Protein AF-A0A1X7I803-F1 (afdb_monomer_lite)

Structure (mmCIF, N/CA/C/O backbone):
data_AF-A0A1X7I803-F1
#
_entry.id   AF-A0A1X7I803-F1
#
loop_
_atom_site.group_PDB
_atom_site.id
_atom_site.type_symbol
_atom_site.label_atom_id
_atom_site.label_alt_id
_atom_site.label_comp_id
_atom_site.label_asym_id
_atom_site.label_entity_id
_atom_site.label_seq_id
_atom_site.pdbx_PDB_ins_code
_atom_site.Cartn_x
_atom_site.Cartn_y
_atom_site.Cartn_z
_atom_site.occupancy
_atom_site.B_iso_or_equiv
_atom_site.auth_seq_id
_atom_site.auth_comp_id
_atom_site.auth_asym_id
_atom_site.auth_atom_id
_atom_site.pdbx_PDB_model_num
ATOM 1 N N . MET A 1 1 ? -15.099 -2.408 6.872 1.00 79.00 1 MET A N 1
ATOM 2 C CA . MET A 1 1 ? -14.744 -2.388 5.435 1.00 79.00 1 MET A CA 1
ATOM 3 C C . MET A 1 1 ? -13.783 -1.263 5.075 1.00 79.00 1 MET A C 1
ATOM 5 O O . MET A 1 1 ? -12.722 -1.591 4.573 1.00 79.00 1 MET A O 1
ATOM 9 N N . LYS A 1 2 ? -14.036 -0.000 5.455 1.00 89.75 2 LYS A N 1
ATOM 10 C CA . LYS A 1 2 ? -13.143 1.148 5.158 1.00 89.75 2 LYS A CA 1
ATOM 11 C C . LYS A 1 2 ? -11.633 0.910 5.368 1.00 89.75 2 LYS A C 1
ATOM 13 O O . LYS A 1 2 ? -10.831 1.242 4.509 1.00 89.75 2 LYS A O 1
ATOM 18 N N . ARG A 1 3 ? -11.224 0.304 6.494 1.00 92.19 3 ARG A N 1
ATOM 19 C CA . ARG A 1 3 ? -9.803 -0.003 6.776 1.00 92.19 3 ARG A CA 1
ATOM 20 C C . ARG A 1 3 ? -9.195 -1.030 5.812 1.00 92.19 3 ARG A C 1
ATOM 22 O O . ARG A 1 3 ? -8.037 -0.908 5.434 1.00 92.19 3 ARG A O 1
ATOM 29 N N . PHE A 1 4 ? -9.978 -2.033 5.422 1.00 93.50 4 PHE A N 1
ATOM 30 C CA . PHE A 1 4 ? -9.560 -3.053 4.462 1.00 93.50 4 PHE A CA 1
ATOM 31 C C . PHE A 1 4 ? -9.428 -2.464 3.053 1.00 93.50 4 PHE A C 1
ATOM 33 O O . PHE A 1 4 ? -8.445 -2.727 2.367 1.00 93.50 4 PHE A O 1
ATOM 40 N N . GLU A 1 5 ? -10.387 -1.627 2.650 1.00 96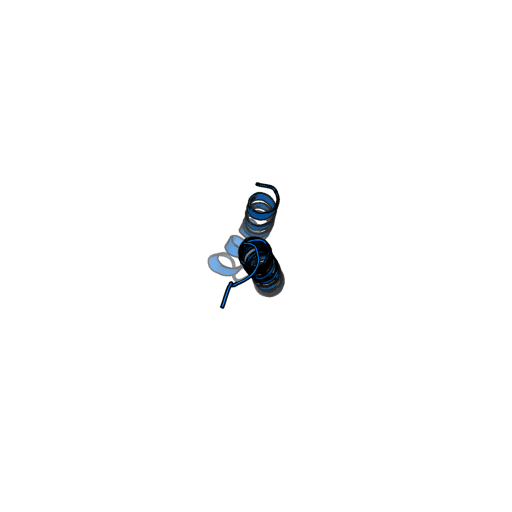.81 5 GLU A N 1
ATOM 41 C CA . GLU A 1 5 ? -10.350 -0.900 1.376 1.00 96.81 5 GLU A CA 1
ATOM 42 C C . GLU A 1 5 ? -9.104 -0.014 1.284 1.00 96.81 5 GLU A C 1
ATOM 44 O O . GLU A 1 5 ? -8.374 -0.122 0.306 1.00 96.81 5 GLU A O 1
ATOM 49 N N . ALA A 1 6 ? -8.774 0.735 2.341 1.00 95.38 6 ALA A N 1
ATOM 50 C CA . ALA A 1 6 ? -7.578 1.580 2.374 1.00 95.38 6 ALA A CA 1
ATOM 51 C C . ALA A 1 6 ? -6.266 0.794 2.165 1.00 95.38 6 ALA A C 1
ATOM 53 O O . ALA A 1 6 ? -5.389 1.236 1.425 1.00 95.38 6 ALA A O 1
ATOM 54 N N . ILE A 1 7 ? -6.130 -0.392 2.778 1.00 96.69 7 ILE A N 1
ATOM 55 C CA . ILE A 1 7 ? -4.973 -1.275 2.539 1.00 96.69 7 ILE A CA 1
ATOM 56 C C . ILE A 1 7 ? -4.925 -1.709 1.071 1.00 96.69 7 ILE A C 1
ATOM 58 O O . ILE A 1 7 ? -3.867 -1.668 0.441 1.00 96.69 7 ILE A O 1
ATOM 62 N N . LYS A 1 8 ? -6.069 -2.146 0.532 1.00 97.19 8 LYS A N 1
ATOM 63 C CA . LYS A 1 8 ? -6.166 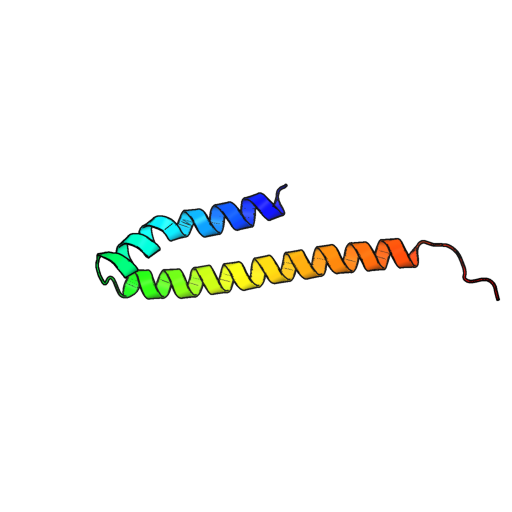-2.646 -0.840 1.00 97.19 8 LYS A CA 1
ATOM 64 C C . LYS A 1 8 ? -5.833 -1.555 -1.857 1.00 97.19 8 LYS A C 1
ATOM 66 O O . LYS A 1 8 ? -5.073 -1.815 -2.782 1.00 97.19 8 LYS A O 1
ATOM 71 N N . GLU A 1 9 ? -6.371 -0.353 -1.679 1.00 97.69 9 GLU A N 1
ATOM 72 C CA . GLU A 1 9 ? -6.119 0.798 -2.550 1.00 97.69 9 GLU A CA 1
ATOM 73 C C . GLU A 1 9 ? -4.640 1.180 -2.569 1.00 97.69 9 GLU A C 1
ATOM 75 O O . GLU A 1 9 ? -4.068 1.350 -3.646 1.00 97.69 9 GLU A O 1
ATOM 80 N N . LEU A 1 10 ? -3.992 1.233 -1.399 1.00 97.56 10 LEU A N 1
ATOM 81 C CA . LEU A 1 10 ? -2.560 1.512 -1.320 1.00 97.56 10 LEU A CA 1
ATOM 82 C C . LEU A 1 10 ? -1.742 0.459 -2.073 1.00 97.56 10 LEU A C 1
ATOM 84 O O . LEU A 1 10 ? -0.859 0.817 -2.848 1.00 97.56 10 LEU A O 1
ATOM 88 N N . LEU A 1 11 ? -2.052 -0.828 -1.899 1.00 96.06 11 LEU A N 1
ATOM 89 C CA . LEU A 1 11 ? -1.331 -1.897 -2.589 1.00 96.06 11 LEU A CA 1
ATOM 90 C C . LEU A 1 11 ? -1.527 -1.836 -4.110 1.00 96.06 11 LEU A C 1
ATOM 92 O O . LEU A 1 11 ? -0.552 -1.935 -4.851 1.00 96.06 11 LEU A O 1
ATOM 96 N N . LEU A 1 12 ? -2.765 -1.630 -4.570 1.00 98.00 12 LEU A N 1
ATOM 97 C CA . LEU A 1 12 ? -3.073 -1.505 -5.997 1.00 98.00 12 LEU A CA 1
ATOM 98 C C . LEU A 1 12 ? -2.382 -0.287 -6.622 1.00 98.00 12 LEU A C 1
ATOM 100 O O . LEU A 1 12 ? -1.894 -0.369 -7.744 1.00 98.00 12 LEU A O 1
ATOM 104 N N . SER A 1 13 ? -2.257 0.821 -5.885 1.00 97.94 13 SER A N 1
ATOM 105 C CA . SER A 1 13 ? -1.545 2.009 -6.375 1.00 97.94 13 SER A CA 1
ATOM 106 C C . SER A 1 13 ? -0.058 1.763 -6.679 1.00 97.94 13 SER A C 1
ATOM 108 O O . SER A 1 13 ? 0.536 2.504 -7.459 1.00 97.94 13 SER A O 1
ATOM 110 N N . LEU A 1 14 ? 0.544 0.720 -6.093 1.00 98.38 14 LEU A N 1
ATOM 111 C CA . LEU A 1 14 ? 1.960 0.383 -6.263 1.00 98.38 14 LEU A CA 1
ATOM 112 C C . LEU A 1 14 ? 2.212 -0.624 -7.394 1.00 98.38 14 LEU A C 1
ATOM 114 O O . LEU A 1 14 ? 3.370 -0.869 -7.728 1.00 98.38 14 LEU A O 1
ATOM 118 N N . GLU A 1 15 ? 1.168 -1.206 -7.989 1.00 98.06 15 GLU A N 1
ATOM 119 C CA . GLU A 1 15 ? 1.277 -2.289 -8.977 1.00 98.06 15 GLU A CA 1
ATOM 120 C C . GLU A 1 15 ? 2.156 -1.909 -10.179 1.00 98.06 15 GLU A C 1
ATOM 122 O O . GLU A 1 15 ? 3.073 -2.644 -10.550 1.00 98.06 15 GLU A O 1
ATOM 127 N N . GLU A 1 16 ? 1.946 -0.720 -10.747 1.00 98.25 16 GLU A N 1
ATOM 128 C CA . GLU A 1 16 ? 2.734 -0.250 -11.891 1.00 98.25 16 GLU A CA 1
ATOM 129 C C . GLU A 1 16 ? 4.208 -0.019 -11.518 1.00 98.25 16 GLU A C 1
ATOM 131 O O . GLU A 1 16 ? 5.117 -0.276 -12.314 1.00 98.25 16 GLU A O 1
ATOM 136 N N . ASP A 1 17 ? 4.470 0.453 -10.298 1.00 98.62 17 ASP A N 1
ATOM 137 C CA . ASP A 1 17 ? 5.835 0.633 -9.819 1.00 98.62 17 ASP A CA 1
ATOM 138 C C . ASP A 1 17 ? 6.530 -0.715 -9.608 1.00 98.62 17 ASP A C 1
ATOM 140 O O . ASP A 1 17 ? 7.710 -0.841 -9.947 1.00 98.62 17 ASP A O 1
ATOM 144 N N . PHE A 1 18 ? 5.810 -1.733 -9.129 1.00 98.50 18 PHE A N 1
ATOM 145 C CA . PHE A 1 18 ? 6.323 -3.098 -9.026 1.00 98.50 18 PHE A CA 1
ATOM 146 C C . PHE A 1 18 ? 6.738 -3.658 -10.388 1.00 98.50 18 PHE A C 1
ATOM 148 O O . PHE A 1 18 ? 7.867 -4.141 -10.510 1.00 98.50 18 PHE A O 1
ATOM 155 N N . ASP A 1 19 ? 5.895 -3.527 -11.418 1.00 98.31 19 ASP A N 1
ATOM 156 C CA . ASP A 1 19 ? 6.252 -3.920 -12.789 1.00 98.31 19 ASP A CA 1
ATOM 157 C C . ASP A 1 19 ? 7.500 -3.167 -13.277 1.00 98.31 19 ASP A C 1
ATOM 159 O O . ASP A 1 19 ? 8.484 -3.769 -13.716 1.00 98.31 19 ASP A O 1
ATOM 163 N N . LYS A 1 20 ? 7.510 -1.835 -13.138 1.00 98.56 20 LYS A N 1
ATOM 164 C CA . LYS A 1 20 ? 8.642 -0.995 -13.560 1.00 98.56 20 LYS A CA 1
ATOM 165 C C . LYS A 1 20 ? 9.942 -1.358 -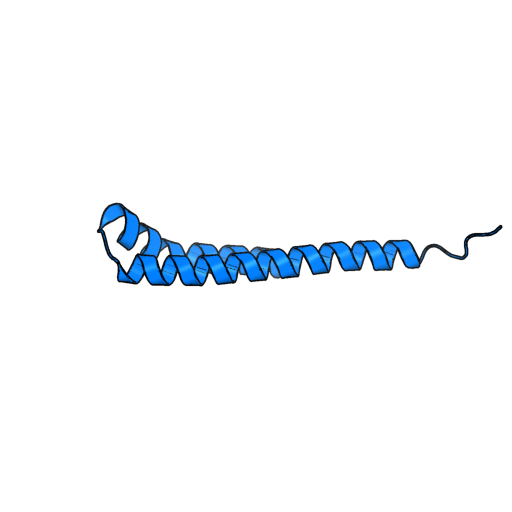12.840 1.00 98.56 20 LYS A C 1
ATOM 167 O O . LYS A 1 20 ? 11.007 -1.317 -13.458 1.00 98.56 20 LYS A O 1
ATOM 172 N N . PHE A 1 21 ? 9.894 -1.675 -11.551 1.00 98.62 21 PHE A N 1
ATOM 173 C CA . PHE A 1 21 ? 11.089 -2.017 -10.788 1.00 98.62 21 PHE A CA 1
ATOM 174 C C . PHE A 1 21 ? 11.597 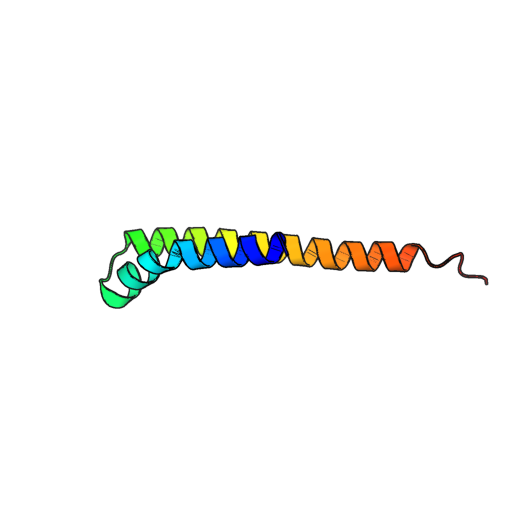-3.420 -11.132 1.00 98.62 21 PHE A C 1
ATOM 176 O O . PHE A 1 21 ? 12.749 -3.553 -11.542 1.00 98.62 21 PHE A O 1
ATOM 183 N N . TYR A 1 22 ? 10.747 -4.445 -11.014 1.00 98.19 22 TYR A N 1
ATOM 184 C CA . TYR A 1 22 ? 11.168 -5.842 -11.155 1.00 98.19 22 TYR A CA 1
ATOM 185 C C . TYR A 1 22 ? 11.418 -6.263 -12.605 1.00 98.19 22 TYR A C 1
ATOM 187 O O . TYR A 1 22 ? 12.364 -7.006 -12.852 1.00 98.19 22 TYR A O 1
ATOM 195 N N . ASN A 1 23 ? 10.632 -5.760 -13.563 1.00 98.00 23 ASN A N 1
ATOM 196 C CA . ASN A 1 23 ? 10.746 -6.173 -14.965 1.00 98.00 23 ASN A CA 1
ATOM 197 C C . ASN A 1 23 ? 11.577 -5.202 -15.810 1.00 98.00 23 ASN A C 1
ATOM 199 O O . ASN A 1 23 ? 12.142 -5.599 -16.827 1.00 98.00 23 ASN A O 1
ATOM 203 N N . LYS A 1 24 ? 11.656 -3.923 -15.413 1.00 97.38 24 LYS A N 1
ATOM 204 C CA . LYS A 1 24 ? 12.298 -2.861 -16.216 1.00 97.38 24 LYS A CA 1
ATOM 205 C C . LYS A 1 24 ? 13.492 -2.194 -15.524 1.00 97.38 24 LYS A C 1
ATOM 207 O O . LYS A 1 24 ? 14.072 -1.268 -16.083 1.00 97.38 24 LYS A O 1
ATOM 212 N N . GLY A 1 25 ? 13.865 -2.627 -14.315 1.00 96.81 25 GLY A N 1
ATOM 213 C CA . GLY A 1 25 ? 15.037 -2.124 -13.584 1.00 96.81 25 GLY A CA 1
ATOM 214 C C . GLY A 1 25 ? 14.939 -0.661 -13.122 1.00 96.81 25 GLY A C 1
ATOM 215 O O . GLY A 1 25 ? 15.961 -0.044 -12.805 1.00 96.81 25 GLY A O 1
ATOM 216 N N . ASN A 1 26 ? 13.735 -0.078 -13.082 1.00 98.19 26 ASN A N 1
ATOM 217 C CA . ASN A 1 26 ? 13.535 1.340 -12.779 1.00 98.19 26 ASN A CA 1
ATOM 218 C C . ASN A 1 26 ? 13.783 1.660 -11.293 1.00 98.19 26 ASN A C 1
ATOM 220 O O . ASN A 1 26 ? 12.927 1.435 -10.438 1.00 98.19 26 ASN A O 1
ATOM 224 N N . GLN A 1 27 ? 14.922 2.282 -10.985 1.00 98.06 27 GLN A N 1
ATOM 225 C CA . GLN A 1 27 ? 15.316 2.602 -9.606 1.00 98.06 27 GLN A CA 1
ATOM 226 C C . GLN A 1 27 ? 14.392 3.615 -8.908 1.00 98.06 27 GLN A C 1
ATOM 228 O O . GLN A 1 27 ? 14.179 3.527 -7.697 1.00 98.06 27 GLN A O 1
ATOM 233 N N . ALA A 1 28 ? 13.799 4.557 -9.649 1.00 98.25 28 ALA A N 1
ATOM 234 C CA . ALA A 1 28 ? 12.858 5.521 -9.078 1.00 98.25 28 ALA A CA 1
ATOM 235 C C . ALA A 1 28 ? 11.556 4.838 -8.625 1.00 98.25 28 ALA A C 1
ATOM 237 O O . ALA A 1 28 ? 11.025 5.183 -7.568 1.00 98.25 28 ALA 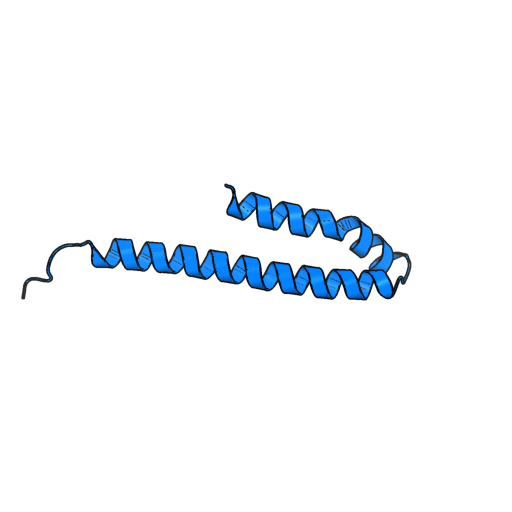A O 1
ATOM 238 N N . ALA A 1 29 ? 11.089 3.832 -9.374 1.00 98.50 29 ALA A N 1
ATOM 239 C CA . ALA A 1 29 ? 9.975 2.980 -8.958 1.00 98.50 29 ALA A CA 1
ATOM 240 C C . ALA A 1 29 ? 10.322 2.207 -7.674 1.00 98.50 29 ALA A C 1
ATOM 242 O O . ALA A 1 29 ? 9.537 2.201 -6.732 1.00 98.50 29 ALA A O 1
ATOM 243 N N . GLY A 1 30 ? 11.552 1.693 -7.556 1.00 98.44 30 GLY A N 1
ATOM 244 C CA . GLY A 1 30 ? 12.045 1.064 -6.322 1.00 98.44 30 GLY A CA 1
ATOM 245 C C . GLY A 1 30 ? 12.016 1.982 -5.090 1.00 98.44 30 GLY A C 1
ATOM 246 O O . GLY A 1 30 ? 11.738 1.534 -3.975 1.00 98.44 30 GLY A O 1
ATOM 247 N N . THR A 1 31 ? 12.274 3.281 -5.263 1.00 98.56 31 THR A N 1
ATOM 248 C CA . THR A 1 31 ? 12.145 4.271 -4.178 1.00 98.56 31 THR A CA 1
ATOM 249 C C . THR A 1 31 ? 10.683 4.509 -3.795 1.00 98.56 31 THR A C 1
ATOM 251 O O . THR A 1 31 ? 10.373 4.571 -2.603 1.00 98.56 31 THR A O 1
ATOM 254 N N . ARG A 1 32 ? 9.772 4.592 -4.775 1.00 98.62 32 ARG A N 1
ATOM 255 C CA . ARG A 1 32 ? 8.330 4.739 -4.515 1.00 98.62 32 ARG A CA 1
ATOM 256 C C . ARG A 1 32 ? 7.739 3.511 -3.829 1.00 98.62 32 ARG A C 1
ATOM 258 O O . ARG A 1 32 ? 7.059 3.684 -2.824 1.00 98.62 32 ARG A O 1
ATOM 265 N N . ILE A 1 33 ? 8.094 2.299 -4.270 1.00 98.50 33 ILE A N 1
ATOM 266 C CA . ILE A 1 33 ? 7.711 1.042 -3.602 1.00 98.50 33 ILE A CA 1
ATOM 267 C C . ILE A 1 33 ? 8.143 1.071 -2.141 1.00 98.50 33 ILE A C 1
ATOM 269 O O . ILE A 1 33 ? 7.327 0.830 -1.260 1.00 98.50 33 ILE A O 1
ATOM 273 N N . ARG A 1 34 ? 9.410 1.402 -1.850 1.00 98.56 34 ARG A N 1
ATOM 274 C CA . ARG A 1 34 ? 9.897 1.449 -0.461 1.00 98.56 34 ARG A CA 1
ATOM 275 C C . ARG A 1 34 ? 9.093 2.416 0.404 1.00 98.56 34 ARG A C 1
ATOM 277 O O . ARG A 1 34 ? 8.748 2.063 1.529 1.00 98.56 34 ARG A O 1
ATOM 284 N N . LYS A 1 35 ? 8.771 3.604 -0.115 1.00 98.44 35 LYS A N 1
ATOM 285 C CA . LYS A 1 35 ? 7.929 4.571 0.597 1.00 98.44 35 LYS A CA 1
ATOM 286 C C . LYS A 1 35 ? 6.507 4.034 0.803 1.00 98.44 35 LYS A C 1
ATOM 288 O O . LYS A 1 35 ? 6.054 3.984 1.939 1.00 98.44 35 LYS A O 1
ATOM 293 N N . GLY A 1 36 ? 5.858 3.540 -0.249 1.00 98.25 36 GLY A N 1
ATOM 294 C CA . GLY A 1 36 ? 4.506 2.981 -0.161 1.00 98.25 36 GLY A CA 1
ATOM 295 C C . GLY A 1 36 ? 4.409 1.770 0.772 1.00 98.25 36 GLY A C 1
ATOM 296 O O . GLY A 1 36 ? 3.452 1.641 1.528 1.00 98.25 36 GLY A O 1
ATOM 297 N N . MET A 1 37 ? 5.435 0.918 0.809 1.00 98.38 37 MET A N 1
ATOM 298 C CA . MET A 1 37 ? 5.509 -0.202 1.751 1.00 98.38 37 MET A CA 1
ATOM 299 C C . MET A 1 37 ? 5.691 0.256 3.201 1.00 98.38 37 MET A C 1
ATOM 301 O O . MET A 1 37 ? 5.161 -0.371 4.120 1.00 98.38 37 MET A O 1
ATOM 305 N N . GLN A 1 38 ? 6.416 1.353 3.420 1.00 98.69 38 GLN A N 1
ATOM 306 C CA . GLN A 1 38 ? 6.535 1.967 4.738 1.00 98.69 38 GLN A CA 1
ATOM 307 C C . GLN A 1 38 ? 5.196 2.573 5.193 1.00 98.69 38 GLN A C 1
ATOM 309 O O . GLN A 1 38 ? 4.829 2.412 6.359 1.00 98.69 38 GLN A O 1
ATOM 314 N N . ASP A 1 39 ? 4.440 3.179 4.278 1.00 98.25 39 ASP A N 1
ATOM 315 C CA . ASP A 1 39 ? 3.089 3.681 4.545 1.00 98.25 39 ASP A CA 1
ATOM 316 C C . ASP A 1 39 ? 2.117 2.524 4.849 1.00 98.25 39 ASP A C 1
ATOM 318 O O . ASP A 1 39 ? 1.363 2.583 5.822 1.00 98.25 39 ASP A O 1
ATOM 322 N N . LEU A 1 40 ? 2.207 1.412 4.107 1.00 98.31 40 LEU A N 1
ATOM 323 C CA . LEU A 1 40 ? 1.394 0.215 4.341 1.00 98.31 40 LEU A CA 1
ATOM 324 C C . LEU A 1 40 ? 1.668 -0.405 5.715 1.00 98.31 40 LEU A C 1
ATOM 326 O O . LEU A 1 40 ? 0.731 -0.788 6.417 1.00 98.31 40 LEU A O 1
ATOM 330 N N . LYS A 1 41 ? 2.941 -0.476 6.127 1.00 98.19 41 LYS A N 1
ATOM 331 C CA . LYS A 1 41 ? 3.323 -0.951 7.465 1.00 98.19 41 LYS A CA 1
ATOM 332 C C . LYS A 1 41 ? 2.660 -0.114 8.557 1.00 98.19 41 LYS A C 1
ATOM 334 O O . LYS A 1 41 ? 2.134 -0.670 9.519 1.00 98.19 41 LYS A O 1
ATOM 339 N N . ASN A 1 42 ? 2.692 1.209 8.410 1.00 98.25 42 ASN A N 1
ATOM 340 C CA . ASN A 1 42 ? 2.104 2.122 9.384 1.00 98.25 42 ASN A CA 1
ATOM 341 C C . ASN A 1 42 ? 0.580 1.951 9.445 1.00 98.25 42 ASN A C 1
ATOM 343 O O . ASN A 1 42 ? 0.042 1.735 10.528 1.00 98.25 42 ASN A O 1
ATOM 347 N N . LEU A 1 43 ? -0.097 1.921 8.292 1.00 97.75 43 LEU A N 1
ATOM 348 C CA . LEU A 1 43 ? -1.543 1.701 8.215 1.00 97.75 43 LEU A CA 1
ATOM 349 C C . LEU A 1 43 ? -1.960 0.364 8.849 1.00 97.75 43 LEU A C 1
ATOM 351 O O . LEU A 1 43 ? -2.921 0.304 9.617 1.00 97.75 43 LEU A O 1
ATOM 355 N N . ALA A 1 44 ? -1.226 -0.713 8.565 1.00 97.31 44 ALA A N 1
ATOM 356 C CA . ALA A 1 44 ? -1.484 -2.021 9.161 1.00 97.31 44 ALA A CA 1
ATOM 357 C C . ALA A 1 44 ? -1.306 -2.001 10.689 1.00 97.31 44 ALA A C 1
ATOM 359 O O . ALA A 1 44 ? -2.110 -2.590 11.414 1.00 97.31 44 ALA A O 1
ATOM 360 N N . GLN A 1 45 ? -0.284 -1.296 11.184 1.00 97.75 45 GLN A N 1
ATOM 361 C CA . GLN A 1 45 ? -0.043 -1.154 12.617 1.00 97.75 45 GLN A CA 1
ATOM 362 C C . GLN A 1 45 ? -1.159 -0.365 13.309 1.00 97.75 45 GLN A C 1
ATOM 364 O O . GLN A 1 45 ? -1.631 -0.787 14.363 1.00 97.75 45 GLN A O 1
ATOM 369 N N . GLU A 1 46 ? -1.615 0.738 12.717 1.00 96.62 46 GLU A N 1
ATOM 370 C CA . GLU A 1 46 ? -2.746 1.517 13.233 1.00 96.62 46 GLU A CA 1
ATOM 371 C C . GLU A 1 46 ? -4.011 0.664 13.342 1.00 96.62 46 GLU A C 1
ATOM 373 O O . GLU A 1 46 ? -4.671 0.661 14.380 1.00 96.62 46 GLU A O 1
ATOM 378 N N . ILE A 1 47 ? -4.321 -0.115 12.301 1.00 95.44 47 ILE A N 1
ATOM 379 C CA . ILE A 1 47 ? -5.481 -1.015 12.292 1.00 95.44 47 ILE A CA 1
ATOM 380 C C . ILE A 1 47 ? -5.348 -2.084 13.379 1.00 95.44 47 ILE A C 1
ATOM 382 O O . ILE A 1 47 ? -6.317 -2.364 14.083 1.00 95.44 47 ILE A O 1
ATOM 386 N N . ARG A 1 48 ? -4.156 -2.670 13.551 1.00 95.50 48 ARG A N 1
ATOM 387 C CA . ARG A 1 48 ? -3.896 -3.653 14.613 1.00 95.50 48 ARG A CA 1
ATOM 388 C C . ARG A 1 48 ? -4.140 -3.055 15.998 1.00 95.50 48 ARG A C 1
ATOM 390 O O . ARG A 1 48 ? -4.778 -3.707 16.821 1.00 95.50 48 ARG A O 1
ATOM 397 N N . ILE A 1 49 ? -3.624 -1.852 16.255 1.00 95.75 49 ILE A N 1
ATOM 398 C CA . ILE A 1 49 ? -3.822 -1.148 17.529 1.00 95.75 49 ILE A CA 1
ATOM 399 C C . ILE A 1 49 ? -5.311 -0.869 17.740 1.00 95.75 49 ILE A C 1
ATOM 401 O O . ILE A 1 49 ? -5.830 -1.209 18.793 1.00 95.75 49 ILE A O 1
ATOM 405 N N . GLU A 1 50 ? -6.018 -0.353 16.731 1.00 92.88 50 GLU A N 1
ATOM 406 C CA . GLU A 1 50 ? -7.459 -0.080 16.819 1.00 92.88 50 GLU A CA 1
ATOM 407 C C . GLU A 1 50 ? -8.263 -1.339 17.188 1.00 92.88 50 GLU A C 1
ATOM 409 O O . GLU A 1 50 ? -9.130 -1.296 18.061 1.00 92.88 50 GLU A O 1
ATOM 414 N N . VAL A 1 51 ? -7.968 -2.477 16.552 1.00 92.94 51 VAL A N 1
ATOM 415 C CA . VAL A 1 51 ? -8.616 -3.763 16.859 1.00 92.94 51 VAL A CA 1
ATOM 416 C C . VAL A 1 51 ? -8.301 -4.214 18.286 1.00 92.94 51 VAL A C 1
ATOM 418 O O . VAL A 1 51 ? -9.190 -4.700 18.986 1.00 92.94 51 VAL A O 1
ATOM 421 N N . GLN A 1 52 ? -7.052 -4.053 18.726 1.00 89.62 52 GLN A N 1
ATOM 422 C CA . GLN A 1 52 ? -6.645 -4.406 20.082 1.00 89.62 52 GLN A CA 1
ATOM 423 C C . GLN A 1 52 ? -7.342 -3.525 21.129 1.00 89.62 52 GLN A C 1
ATOM 425 O O . GLN A 1 52 ? -7.890 -4.063 22.086 1.00 89.62 52 GLN A O 1
ATOM 430 N N . SER A 1 53 ? -7.385 -2.207 20.932 1.00 91.31 53 SER A N 1
ATOM 431 C CA . SER A 1 53 ? -8.036 -1.276 21.861 1.00 91.31 53 SER A CA 1
ATOM 432 C C . SER A 1 53 ? -9.534 -1.547 21.990 1.00 91.31 53 SER A C 1
ATOM 434 O O . SER A 1 53 ? -10.042 -1.596 23.102 1.00 91.31 53 SER A O 1
ATOM 436 N N . ARG A 1 54 ? -10.233 -1.848 20.886 1.00 86.00 54 ARG A N 1
ATOM 437 C CA . ARG A 1 54 ? -11.654 -2.244 20.942 1.00 86.00 54 ARG A CA 1
ATOM 438 C C . ARG A 1 54 ? -11.877 -3.502 21.790 1.00 86.00 54 ARG A C 1
ATOM 440 O O . ARG A 1 54 ? -12.856 -3.579 22.519 1.00 86.00 54 ARG A O 1
ATOM 447 N N . LYS A 1 55 ? -10.954 -4.470 21.734 1.00 77.31 55 LYS A N 1
ATOM 448 C CA . LYS A 1 55 ? -11.003 -5.668 22.587 1.00 77.31 55 LYS A CA 1
ATOM 449 C C . LYS A 1 55 ? -10.797 -5.323 24.068 1.00 77.31 55 LYS A C 1
ATOM 451 O O . LYS A 1 55 ? -11.439 -5.929 24.922 1.00 77.31 55 LYS A O 1
ATOM 456 N N . GLU A 1 56 ? -9.885 -4.403 24.372 1.00 72.56 56 GLU A N 1
ATOM 457 C CA . GLU A 1 56 ? -9.612 -3.956 25.744 1.00 72.56 56 GLU A CA 1
ATOM 458 C C . GLU A 1 56 ? -10.813 -3.191 26.330 1.00 72.56 56 GLU A C 1
ATOM 460 O O . GLU A 1 56 ? -11.225 -3.491 27.453 1.00 72.56 56 GLU A O 1
ATOM 465 N N . ASP A 1 57 ? -11.447 -2.312 25.550 1.00 67.94 57 ASP A N 1
ATOM 466 C CA . ASP A 1 57 ? -12.663 -1.582 25.939 1.00 67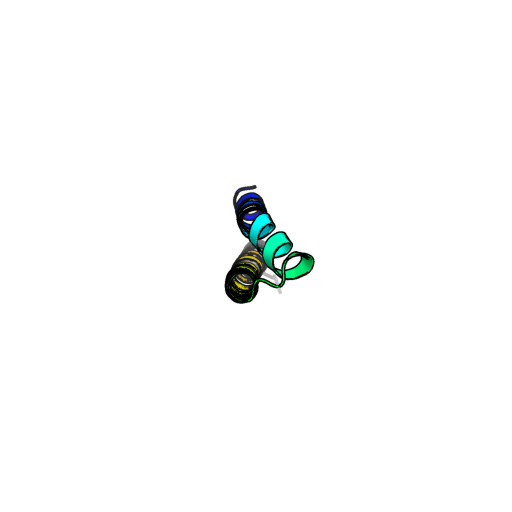.94 57 ASP A CA 1
ATOM 467 C C . ASP A 1 57 ? -13.857 -2.521 26.182 1.00 67.94 57 ASP A C 1
ATOM 469 O O . ASP A 1 57 ? -14.544 -2.401 27.200 1.00 67.94 57 ASP A O 1
ATOM 473 N N . ASP A 1 58 ? -14.058 -3.520 25.316 1.00 59.50 58 ASP A N 1
ATOM 474 C CA . ASP A 1 58 ? -15.087 -4.550 25.515 1.00 59.50 58 ASP A CA 1
ATOM 475 C C . ASP A 1 58 ? -14.807 -5.409 26.766 1.00 59.50 58 ASP A C 1
ATOM 477 O O . ASP A 1 58 ? -15.736 -5.829 27.460 1.00 59.50 58 ASP A O 1
ATOM 481 N N . SER A 1 59 ? -13.532 -5.645 27.103 1.00 58.53 59 SER A N 1
ATOM 482 C CA . SER A 1 59 ? -13.139 -6.403 28.301 1.00 58.53 59 SER A CA 1
ATOM 483 C C . SER A 1 59 ? -13.240 -5.607 29.610 1.00 58.53 59 SER A C 1
ATOM 485 O O . SER A 1 59 ? -13.455 -6.199 30.667 1.00 58.53 59 SER A O 1
ATOM 487 N N . ASN A 1 60 ? -13.144 -4.275 29.554 1.00 56.81 60 ASN A N 1
ATOM 488 C CA . ASN A 1 60 ? -13.275 -3.391 30.717 1.00 56.81 60 ASN A CA 1
ATOM 489 C C . ASN A 1 60 ? -14.736 -3.050 31.064 1.00 56.81 60 ASN A C 1
ATOM 491 O O . ASN A 1 60 ? -14.990 -2.504 32.137 1.00 56.81 60 ASN A O 1
ATOM 495 N N . ASN A 1 61 ? -15.702 -3.394 30.203 1.00 53.56 61 ASN A N 1
ATOM 496 C CA . ASN A 1 61 ? -17.133 -3.160 30.432 1.00 53.56 61 ASN A CA 1
ATOM 497 C C . ASN A 1 61 ? -17.889 -4.389 30.988 1.00 53.56 61 ASN A C 1
ATOM 499 O O . ASN A 1 61 ? -19.109 -4.361 31.154 1.00 53.56 61 ASN A O 1
ATOM 503 N N . THR A 1 62 ? -17.198 -5.484 31.322 1.00 53.59 62 THR A N 1
ATOM 504 C CA . THR A 1 62 ? -17.800 -6.530 32.161 1.00 53.59 62 THR A CA 1
ATOM 505 C C . THR A 1 62 ? -17.733 -6.074 33.614 1.00 53.59 62 THR A C 1
ATOM 507 O O . THR A 1 62 ? -16.638 -5.923 34.153 1.00 53.59 62 THR A O 1
ATOM 510 N N . GLY A 1 63 ? -18.908 -5.808 34.199 1.00 59.19 63 GLY A N 1
ATOM 511 C CA . GLY A 1 63 ? -19.122 -5.231 35.531 1.00 59.19 63 GLY A CA 1
ATOM 512 C C . GLY A 1 63 ? -18.295 -5.840 36.674 1.00 59.19 63 GLY A C 1
ATOM 513 O O . GLY A 1 63 ? -17.638 -6.867 36.514 1.00 59.19 63 GLY A O 1
ATOM 514 N N . PRO A 1 64 ? -18.314 -5.189 37.851 1.00 55.00 64 PRO A N 1
ATOM 515 C CA . PRO A 1 64 ? -17.237 -5.250 38.831 1.00 55.00 64 PRO A CA 1
ATOM 516 C C . PRO A 1 64 ? -16.870 -6.689 39.185 1.00 55.00 64 PRO A C 1
ATOM 518 O O . PRO A 1 64 ? -17.746 -7.498 39.503 1.00 55.00 64 PRO A O 1
ATOM 521 N N . LYS A 1 65 ? -15.561 -6.985 39.193 1.00 59.72 65 LYS A N 1
ATOM 522 C CA . LYS A 1 65 ? -15.035 -8.180 39.854 1.00 59.72 65 LYS A CA 1
ATOM 523 C C . LYS A 1 65 ? -15.442 -8.108 41.325 1.00 59.72 65 LYS A C 1
ATOM 525 O O . LYS A 1 65 ? -14.785 -7.452 42.125 1.00 59.72 65 LYS A O 1
ATOM 530 N N . LYS A 1 66 ? -16.550 -8.767 41.670 1.00 45.34 66 LYS A N 1
ATOM 531 C CA . LYS A 1 66 ? -16.797 -9.223 43.035 1.00 45.34 66 LYS A CA 1
ATOM 532 C C . LYS A 1 66 ? -15.641 -10.158 43.363 1.00 45.34 66 LYS A C 1
ATOM 534 O O . LYS A 1 66 ? -15.513 -11.162 42.674 1.00 45.34 66 LYS A O 1
ATOM 539 N N . TYR A 1 67 ? -14.760 -9.746 44.265 1.00 45.84 67 TYR A N 1
ATOM 540 C CA . TYR A 1 67 ? -14.474 -10.372 45.560 1.00 45.84 67 TYR A CA 1
ATOM 541 C C . TYR A 1 67 ? -13.552 -9.437 46.340 1.00 45.84 67 TYR A C 1
ATOM 543 O O . TYR A 1 67 ? -12.523 -9.019 45.766 1.00 45.84 67 TYR A O 1
#

InterPro domains:
  IPR010886 Histone H1-like Hc1 [PF07432] (1-55)

Radius of gyration: 19.03 Å; chains: 1; bounding box: 34×16×62 Å

Sequence (67 aa):
MKRFEAIKELLLSLEEDFDKFYNKGNQAAGTRIRKGMQDLKNLAQEIRIEVQSRKEDDSNNTGPKKY

Secondary structure (DSSP, 8-state):
-HHHHHHHHHHHHTHHHHHHHHTT--HHHHHHHHHHHHHHHHHHHHHHHHHHHHHHHHHHTS-----

pLDDT: mean 89.13, std 15.71, range [45.34, 98.69]

Organism: NCBI:txid1028

Foldseek 3Di:
DVLVVVLVVLVVVLVVLVCCCPVVVDVVSVVVVVVSVVVSVVSVVVVVVVVVVVVVVVVVPPDDPDD